Protein AF-A0A1E7FHK6-F1 (afdb_monomer_lite)

Secondary structure (DSSP, 8-state):
------TT-------TT-----TTSEEEE-----S-GGG--HHHHS-SSSEEEETTHHHHHHHHHHHHHHH----S--TT--------SPPPHHHHHHHHHHT-SSGGGSPPHHHHHHHHHHHHHHH-TT-TT-------GGG--TTS-TTGGGTS--

Organism: NCBI:txid635003

Foldseek 3Di:
DDPPDPPLDDDDDDCVPPDDADPVQKDKDALDDDDDPLLAACQQVPPDRIGMDGPLSVLLSVLSVVCCLQVVDPPDPPPPDPPRNPCVDHDDVVNVVLSVQSNDNDSVSHDDPVRVLVVVLVVVCVVPVPDPSRDDPPPPPVPPCPPDDPVVVVVPPD

pLDDT: mean 72.43, std 18.93, range [34.12, 96.38]

Structure (mmCIF, N/CA/C/O backbone):
data_AF-A0A1E7FHK6-F1
#
_entry.id   AF-A0A1E7FHK6-F1
#
loop_
_atom_site.group_PDB
_atom_site.id
_atom_site.type_symbol
_atom_site.label_atom_id
_atom_site.label_alt_id
_atom_site.label_comp_id
_atom_site.label_asym_id
_atom_site.label_entity_id
_atom_site.label_seq_id
_atom_site.pdbx_PDB_ins_code
_atom_site.Cartn_x
_atom_site.Cartn_y
_atom_site.Cartn_z
_atom_site.occupancy
_atom_site.B_iso_or_equiv
_atom_site.auth_seq_id
_atom_site.auth_comp_id
_atom_site.auth_asym_id
_atom_site.auth_atom_id
_atom_site.pdbx_PDB_model_num
ATOM 1 N N . MET A 1 1 ? -32.548 -20.114 -5.615 1.00 34.12 1 MET A N 1
ATOM 2 C CA . MET A 1 1 ? -31.334 -20.075 -4.776 1.00 34.12 1 MET A CA 1
ATOM 3 C C . MET A 1 1 ? -30.584 -18.818 -5.157 1.00 34.12 1 MET A C 1
ATOM 5 O O . MET A 1 1 ? -30.176 -18.709 -6.303 1.00 34.12 1 MET A O 1
ATOM 9 N N . VAL A 1 2 ? -30.514 -17.840 -4.258 1.00 35.22 2 VAL A N 1
ATOM 10 C CA . VAL A 1 2 ? -29.697 -16.638 -4.455 1.00 35.22 2 VAL A CA 1
ATOM 11 C C . VAL A 1 2 ? -28.327 -16.985 -3.885 1.00 35.22 2 VAL A C 1
ATOM 13 O O . VAL A 1 2 ? -28.240 -17.323 -2.707 1.00 35.22 2 VAL A O 1
ATOM 16 N N . TYR A 1 3 ? -27.288 -17.001 -4.719 1.00 41.19 3 TYR A N 1
ATOM 17 C CA . TYR A 1 3 ? -25.915 -17.095 -4.229 1.00 41.19 3 TYR A CA 1
ATOM 18 C C . TYR A 1 3 ? -25.636 -15.806 -3.455 1.00 41.19 3 TYR A C 1
ATOM 20 O O . TYR A 1 3 ? -25.463 -14.750 -4.055 1.00 41.19 3 TYR A O 1
ATOM 28 N N . GLY A 1 4 ? -25.680 -15.875 -2.125 1.00 39.94 4 GLY A N 1
ATOM 29 C CA . GLY A 1 4 ? -25.190 -14.795 -1.281 1.00 39.94 4 GLY A CA 1
ATOM 30 C C . GLY A 1 4 ? -23.685 -14.708 -1.480 1.00 39.94 4 GLY A C 1
ATOM 31 O O . GLY A 1 4 ? -22.961 -15.613 -1.068 1.00 39.94 4 GLY A O 1
ATOM 32 N N . VAL A 1 5 ? -23.224 -13.672 -2.175 1.00 48.06 5 VAL A N 1
ATOM 33 C CA . VAL A 1 5 ? -21.805 -13.330 -2.202 1.00 48.06 5 VAL A CA 1
ATOM 34 C C . VAL A 1 5 ? -21.459 -12.872 -0.791 1.00 48.06 5 VAL A C 1
ATOM 36 O O . VAL A 1 5 ? -22.072 -11.948 -0.262 1.00 48.06 5 VAL A O 1
ATOM 39 N N . ASP A 1 6 ? -20.534 -13.576 -0.151 1.00 49.16 6 ASP A N 1
ATOM 40 C CA . ASP A 1 6 ? -20.008 -13.176 1.144 1.00 49.16 6 ASP A CA 1
ATOM 41 C C . ASP A 1 6 ? -19.072 -11.977 0.942 1.00 49.16 6 ASP A C 1
ATOM 43 O O . ASP A 1 6 ? -17.918 -12.128 0.540 1.00 49.16 6 ASP A O 1
ATOM 47 N N . TYR A 1 7 ? -19.599 -10.776 1.181 1.00 53.88 7 TYR A N 1
ATOM 48 C CA . TYR A 1 7 ? -18.852 -9.519 1.102 1.00 53.88 7 TYR A CA 1
ATOM 49 C C . TYR A 1 7 ? -17.908 -9.303 2.298 1.00 53.88 7 TYR A C 1
ATOM 51 O O . TYR A 1 7 ? -17.246 -8.271 2.367 1.00 53.88 7 TYR A O 1
ATOM 59 N N . SER A 1 8 ? -17.805 -10.252 3.239 1.00 61.25 8 SER A N 1
ATOM 60 C CA . SER A 1 8 ? -16.918 -10.117 4.404 1.00 61.25 8 SER A CA 1
ATOM 61 C C . SER A 1 8 ? -15.430 -10.271 4.074 1.00 61.25 8 SER A C 1
ATOM 63 O O . SER A 1 8 ? -14.583 -9.968 4.913 1.00 61.25 8 SER A O 1
ATOM 65 N N . THR A 1 9 ? -15.090 -10.748 2.870 1.00 69.31 9 THR A N 1
ATOM 66 C CA . THR A 1 9 ? -13.707 -11.048 2.478 1.00 69.31 9 THR A CA 1
ATOM 67 C C . THR A 1 9 ? -13.309 -10.313 1.201 1.00 69.31 9 THR A C 1
ATOM 69 O O . THR A 1 9 ? -13.792 -10.623 0.112 1.00 69.31 9 THR A O 1
ATOM 72 N N . ILE A 1 10 ? -12.348 -9.395 1.321 1.00 76.25 10 ILE A N 1
ATOM 73 C CA . ILE A 1 10 ? -11.730 -8.706 0.182 1.00 76.25 10 ILE A CA 1
ATOM 74 C C . ILE A 1 10 ? -10.654 -9.612 -0.432 1.00 76.25 10 ILE A C 1
ATOM 76 O O . ILE A 1 10 ? -9.830 -10.186 0.280 1.00 76.25 10 ILE A O 1
ATOM 80 N N . LYS A 1 11 ? -10.653 -9.739 -1.764 1.00 81.69 11 LYS A N 1
ATOM 81 C CA . LYS A 1 11 ? -9.655 -10.506 -2.526 1.00 81.69 11 LYS A CA 1
ATOM 82 C C . LYS A 1 11 ? -8.997 -9.614 -3.573 1.00 81.69 11 LYS A C 1
ATOM 84 O O . LYS A 1 11 ? -9.694 -8.903 -4.289 1.00 81.69 11 LYS A O 1
ATOM 89 N N . ILE A 1 12 ? -7.674 -9.701 -3.684 1.00 83.94 12 ILE A N 1
ATOM 90 C CA . ILE A 1 12 ? -6.908 -9.057 -4.758 1.00 83.94 12 ILE A CA 1
ATOM 91 C C . ILE A 1 12 ? -6.979 -9.958 -5.995 1.00 83.94 12 ILE A C 1
ATOM 93 O O . ILE A 1 12 ? -6.768 -11.170 -5.896 1.00 83.94 12 ILE A O 1
ATOM 97 N N . ILE A 1 13 ? -7.309 -9.371 -7.141 1.00 86.62 13 ILE A N 1
ATOM 98 C CA . ILE A 1 13 ? -7.457 -10.050 -8.432 1.00 86.62 13 ILE A CA 1
ATOM 99 C C . ILE A 1 13 ? -6.690 -9.285 -9.516 1.00 86.62 13 ILE A C 1
ATOM 101 O O . ILE A 1 13 ? -6.150 -8.221 -9.243 1.00 86.62 13 ILE A O 1
ATOM 105 N N . ASP A 1 14 ? -6.684 -9.831 -10.734 1.00 83.50 14 ASP A N 1
ATOM 106 C CA . ASP A 1 14 ? -6.088 -9.224 -11.931 1.00 83.50 14 ASP A CA 1
ATOM 107 C C . ASP A 1 14 ? -4.584 -8.911 -11.811 1.00 83.50 14 ASP A C 1
ATOM 109 O O . ASP A 1 14 ? -4.137 -7.776 -11.686 1.00 83.50 14 ASP A O 1
ATOM 113 N N . PHE A 1 15 ? -3.778 -9.972 -11.875 1.00 86.19 15 PHE A N 1
ATOM 114 C CA . PHE A 1 15 ? -2.316 -9.896 -11.823 1.00 86.19 15 PHE A CA 1
ATOM 115 C C . PHE A 1 15 ? -1.682 -9.697 -13.216 1.00 86.19 15 PHE A C 1
ATOM 117 O O . PHE A 1 15 ? -0.502 -10.005 -13.398 1.00 86.19 15 PHE A O 1
ATOM 124 N N . GLY A 1 16 ? -2.445 -9.227 -14.215 1.00 84.88 16 GLY A N 1
ATOM 125 C CA . GLY A 1 16 ? -1.964 -9.043 -15.593 1.00 84.88 16 GLY A CA 1
ATOM 126 C C . GLY A 1 16 ? -0.772 -8.086 -15.698 1.00 84.88 16 GLY A C 1
ATOM 127 O O . GLY A 1 16 ? 0.113 -8.278 -16.533 1.00 84.88 16 GLY A O 1
ATOM 128 N N . GLU A 1 17 ? -0.694 -7.121 -14.777 1.00 82.88 17 GLU A N 1
ATOM 129 C CA . GLU A 1 17 ? 0.390 -6.137 -14.712 1.00 82.88 17 GLU A CA 1
ATOM 130 C C . GLU A 1 17 ? 1.476 -6.437 -13.677 1.00 82.88 17 GLU A C 1
ATOM 132 O O . GLU A 1 17 ? 2.425 -5.668 -13.510 1.00 82.88 17 GLU A O 1
ATOM 137 N N . CYS A 1 18 ? 1.418 -7.594 -13.022 1.00 86.06 18 CYS A N 1
ATOM 138 C CA . CYS A 1 18 ? 2.449 -7.963 -12.067 1.00 86.06 18 CYS A CA 1
ATOM 139 C C . CYS A 1 18 ? 3.790 -8.213 -12.758 1.00 86.06 18 CYS A C 1
ATOM 141 O O . CYS A 1 18 ? 3.873 -8.765 -13.860 1.00 86.06 18 CYS A O 1
ATOM 143 N N . ARG A 1 19 ? 4.871 -7.823 -12.079 1.00 86.38 19 ARG A N 1
ATOM 144 C CA . ARG A 1 19 ? 6.246 -8.069 -12.517 1.00 86.38 19 ARG A CA 1
ATOM 145 C C . ARG A 1 19 ? 7.019 -8.780 -11.420 1.00 86.38 19 ARG A C 1
ATOM 147 O O . ARG A 1 19 ? 6.854 -8.499 -10.235 1.00 86.38 19 ARG A O 1
ATOM 154 N N . ARG A 1 20 ? 7.906 -9.688 -11.825 1.00 87.06 20 ARG A N 1
ATOM 155 C CA . ARG A 1 20 ? 8.874 -10.291 -10.910 1.00 87.06 20 ARG A CA 1
ATOM 156 C C . ARG A 1 20 ? 9.984 -9.281 -10.638 1.00 87.06 20 ARG A C 1
ATOM 158 O O . ARG A 1 20 ? 10.675 -8.874 -11.570 1.00 87.06 20 ARG A O 1
ATOM 165 N N . LEU A 1 21 ? 10.151 -8.914 -9.372 1.00 87.94 21 LEU A N 1
ATOM 166 C CA . LEU A 1 21 ? 11.233 -8.039 -8.935 1.00 87.94 21 LEU A CA 1
ATOM 167 C C . LEU A 1 21 ? 12.570 -8.793 -8.897 1.00 87.94 21 LEU A C 1
ATOM 169 O O . LEU A 1 21 ? 12.619 -10.013 -8.709 1.00 87.94 21 LEU A O 1
ATOM 173 N N . ASP A 1 22 ? 13.653 -8.050 -9.078 1.00 88.12 22 ASP A N 1
ATOM 174 C CA . ASP A 1 22 ? 15.025 -8.509 -8.901 1.00 88.12 22 ASP A CA 1
ATOM 175 C C . ASP A 1 22 ? 15.407 -8.590 -7.398 1.00 88.12 22 ASP A C 1
ATOM 177 O O . ASP A 1 22 ? 14.619 -8.215 -6.519 1.00 88.12 22 ASP A O 1
ATOM 181 N N . PRO A 1 23 ? 16.617 -9.073 -7.047 1.00 89.94 23 PRO A N 1
ATOM 182 C CA . PRO A 1 23 ? 17.075 -9.115 -5.655 1.00 89.94 23 PRO A CA 1
ATOM 183 C C . PRO A 1 23 ? 17.142 -7.751 -4.949 1.00 89.94 23 PRO A C 1
ATOM 185 O O . PRO A 1 23 ? 17.145 -7.705 -3.720 1.00 89.94 23 PRO A O 1
ATOM 188 N N . HIS A 1 24 ? 17.176 -6.649 -5.699 1.00 87.50 24 HIS A N 1
ATOM 189 C CA . HIS A 1 24 ? 17.131 -5.278 -5.188 1.00 87.50 24 HIS A CA 1
ATOM 190 C C . HIS A 1 24 ? 15.698 -4.756 -5.014 1.00 87.50 24 HIS A C 1
ATOM 192 O O . HIS A 1 24 ? 15.515 -3.588 -4.676 1.00 87.50 24 HIS A O 1
ATOM 198 N N . GLN A 1 25 ? 14.691 -5.623 -5.172 1.00 87.62 25 GLN A N 1
ATOM 199 C CA . GLN A 1 25 ? 13.271 -5.290 -5.052 1.00 87.62 25 GLN A CA 1
ATOM 200 C C . GLN A 1 25 ? 12.818 -4.254 -6.090 1.00 87.62 25 GLN A C 1
ATOM 202 O O . GLN A 1 25 ? 11.905 -3.457 -5.843 1.00 87.62 25 GLN A O 1
ATOM 207 N N . THR A 1 26 ? 13.454 -4.286 -7.262 1.00 88.19 26 THR A N 1
ATOM 208 C CA . THR A 1 26 ? 13.142 -3.420 -8.396 1.00 88.19 26 THR A CA 1
ATOM 209 C C . THR A 1 26 ? 12.843 -4.217 -9.657 1.00 88.19 26 THR A C 1
ATOM 211 O O . THR A 1 26 ? 13.221 -5.374 -9.803 1.00 88.19 26 THR A O 1
ATOM 214 N N . PHE A 1 27 ? 12.137 -3.597 -10.591 1.00 87.50 27 PHE A N 1
ATOM 215 C CA . PHE A 1 27 ? 12.044 -4.045 -11.973 1.00 87.50 27 PHE A CA 1
ATOM 216 C C . PHE A 1 27 ? 12.273 -2.837 -12.875 1.00 87.50 27 PHE A C 1
ATOM 218 O O . PHE A 1 27 ? 11.719 -1.765 -12.631 1.00 87.50 27 PHE A O 1
ATOM 225 N N . VAL A 1 28 ? 13.082 -3.015 -13.916 1.00 85.50 28 VAL A N 1
ATOM 226 C CA . VAL A 1 28 ? 13.363 -1.983 -14.915 1.00 85.50 28 VAL A CA 1
ATOM 227 C C . VAL A 1 28 ? 13.009 -2.541 -16.285 1.00 85.50 28 VAL A C 1
ATOM 229 O O . VAL A 1 28 ? 13.544 -3.570 -16.693 1.00 85.50 28 VAL A O 1
ATOM 232 N N . GLY A 1 29 ? 12.105 -1.866 -16.990 1.00 79.06 29 GLY A N 1
ATOM 233 C CA . GLY A 1 29 ? 11.623 -2.283 -18.303 1.00 79.06 29 GLY A CA 1
ATOM 234 C C . GLY A 1 29 ? 11.542 -1.133 -19.299 1.00 79.06 29 GLY A C 1
ATOM 235 O O . GLY A 1 29 ? 11.777 0.031 -18.968 1.00 79.06 29 GLY A O 1
ATOM 236 N N . SER A 1 30 ? 11.201 -1.469 -20.541 1.00 70.50 30 SER A N 1
ATOM 237 C CA . SER A 1 30 ? 10.855 -0.473 -21.554 1.00 70.50 30 SER A CA 1
ATOM 238 C C . SER A 1 30 ? 9.512 0.191 -21.218 1.00 70.50 30 SER A C 1
ATOM 240 O O . SER A 1 30 ? 8.646 -0.473 -20.645 1.00 70.50 30 SER A O 1
ATOM 242 N N . PRO A 1 31 ? 9.319 1.472 -21.576 1.00 64.31 31 PRO A N 1
ATOM 243 C CA . PRO A 1 31 ? 8.088 2.208 -21.312 1.00 64.31 31 PRO A CA 1
ATOM 244 C C . PRO A 1 31 ? 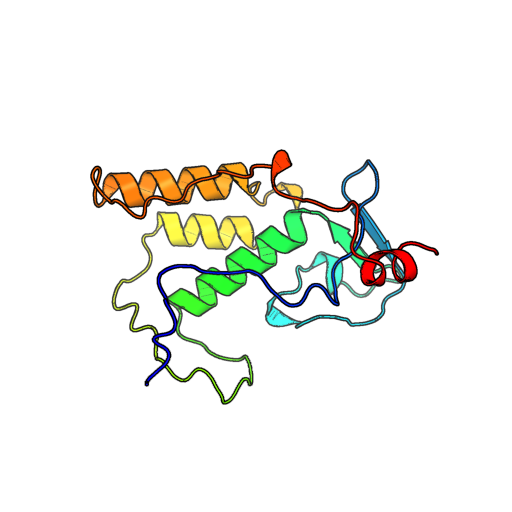6.964 1.680 -22.207 1.00 64.31 31 PRO A C 1
ATOM 246 O O . PRO A 1 31 ? 6.734 2.171 -23.309 1.00 64.31 31 PRO A O 1
ATOM 249 N N . ILE A 1 32 ? 6.286 0.635 -21.746 1.00 62.66 32 ILE A N 1
ATOM 250 C CA . ILE A 1 32 ? 4.970 0.258 -22.249 1.00 62.66 32 ILE A CA 1
ATOM 251 C C . ILE A 1 32 ? 3.987 0.783 -21.201 1.00 62.66 32 ILE A C 1
ATOM 253 O O . ILE A 1 32 ? 3.982 0.249 -20.087 1.00 62.66 32 ILE A O 1
ATOM 257 N N . PRO A 1 33 ? 3.205 1.837 -21.505 1.00 58.28 33 PRO A N 1
ATOM 258 C CA . PRO A 1 33 ? 2.173 2.322 -20.601 1.00 58.28 33 PRO A CA 1
ATOM 259 C C . PRO A 1 33 ? 1.219 1.166 -20.314 1.00 58.28 33 PRO A C 1
ATOM 261 O O . PRO A 1 33 ? 0.580 0.635 -21.221 1.00 58.28 33 PRO A O 1
ATOM 264 N N . THR A 1 34 ? 1.214 0.716 -19.069 1.00 63.56 34 THR A N 1
ATOM 265 C CA . THR A 1 34 ? 0.414 -0.408 -18.593 1.00 63.56 34 THR A CA 1
ATOM 266 C C . THR A 1 34 ? -0.080 -0.071 -17.193 1.00 63.56 34 THR A C 1
ATOM 268 O O . THR A 1 34 ? 0.640 0.564 -16.421 1.00 63.56 34 THR A O 1
ATOM 271 N N . GLY A 1 35 ? -1.318 -0.454 -16.880 1.00 73.81 35 GLY A N 1
ATOM 272 C CA . GLY A 1 35 ? -2.002 -0.068 -15.645 1.00 73.81 35 GLY A CA 1
ATOM 273 C C . GLY A 1 35 ? -2.931 1.140 -15.802 1.00 73.81 35 GLY A C 1
ATOM 274 O O . GLY A 1 35 ? -3.393 1.458 -16.896 1.00 73.81 35 GLY A O 1
ATOM 275 N N . THR A 1 36 ? -3.253 1.772 -14.676 1.00 81.50 36 THR A N 1
ATOM 276 C CA . THR A 1 36 ? -4.204 2.885 -14.571 1.00 81.50 36 THR A CA 1
ATOM 277 C C . THR A 1 36 ? -3.476 4.083 -13.971 1.00 81.50 36 THR A C 1
ATOM 279 O O . THR A 1 36 ? -2.931 3.977 -12.869 1.00 81.50 36 THR A O 1
ATOM 282 N N . ASP A 1 37 ? -3.426 5.187 -14.716 1.00 82.94 37 ASP A N 1
ATOM 283 C CA . ASP A 1 37 ? -2.533 6.327 -14.463 1.00 82.94 37 ASP A CA 1
ATOM 284 C C . ASP A 1 37 ? -2.719 6.936 -13.065 1.00 82.94 37 ASP A C 1
ATOM 286 O O . ASP A 1 37 ? -1.750 7.345 -12.428 1.00 82.94 37 ASP A O 1
ATOM 290 N N . GLU A 1 38 ? -3.944 6.938 -12.543 1.00 85.62 38 GLU A N 1
ATOM 291 C CA . GLU A 1 38 ? -4.290 7.490 -11.231 1.00 85.62 38 GLU A CA 1
ATOM 292 C C . GLU A 1 38 ? -3.671 6.704 -10.064 1.00 85.62 38 GLU A C 1
ATOM 294 O O . GLU A 1 38 ? -3.442 7.262 -8.989 1.00 85.62 38 GLU A O 1
ATOM 299 N N . TYR A 1 39 ? -3.369 5.419 -10.273 1.00 90.31 39 TYR A N 1
ATOM 300 C CA . TYR A 1 39 ? -2.743 4.546 -9.276 1.00 90.31 39 TYR A CA 1
ATOM 301 C C . TYR A 1 39 ? -1.236 4.376 -9.505 1.00 90.31 39 TYR A C 1
ATOM 303 O O . TYR A 1 39 ? -0.554 3.758 -8.681 1.00 90.31 39 TYR A O 1
ATOM 311 N N . ALA A 1 40 ? -0.700 4.926 -10.599 1.00 88.88 40 ALA A N 1
ATOM 312 C CA . ALA A 1 40 ? 0.707 4.813 -10.935 1.00 88.88 40 ALA A CA 1
ATOM 313 C C . ALA A 1 40 ? 1.551 5.816 -10.117 1.00 88.88 40 ALA A C 1
ATOM 315 O O . ALA A 1 40 ? 1.307 7.024 -10.141 1.00 88.88 40 ALA A O 1
ATOM 316 N N . PRO A 1 41 ? 2.577 5.365 -9.375 1.00 90.81 41 PRO A N 1
ATOM 317 C CA . PRO A 1 41 ? 3.490 6.266 -8.692 1.00 90.81 41 PRO A CA 1
ATOM 318 C C . PRO A 1 41 ? 4.348 7.091 -9.667 1.00 90.81 41 PRO A C 1
ATOM 320 O O . PRO A 1 41 ? 4.608 6.683 -10.801 1.00 90.81 41 PRO A O 1
ATOM 323 N N . PRO A 1 42 ? 4.898 8.231 -9.220 1.00 89.25 42 PRO A N 1
ATOM 324 C CA . PRO A 1 42 ? 5.618 9.149 -10.099 1.00 89.25 42 PRO A CA 1
ATOM 325 C C . PRO A 1 42 ? 6.869 8.548 -10.749 1.00 89.25 42 PRO A C 1
ATOM 327 O O . PRO A 1 42 ? 7.234 8.971 -11.840 1.00 89.25 42 PRO A O 1
ATOM 330 N N . GLU A 1 43 ? 7.531 7.560 -10.138 1.00 86.44 43 GLU A N 1
ATOM 331 C CA . GLU A 1 43 ? 8.655 6.856 -10.775 1.00 86.44 43 GLU A CA 1
ATOM 332 C C . GLU A 1 43 ? 8.262 6.022 -12.005 1.00 86.44 43 GLU A C 1
ATOM 334 O O . GLU A 1 43 ? 9.133 5.725 -12.821 1.00 86.44 43 GLU A O 1
ATOM 339 N N . GLN A 1 44 ? 6.979 5.678 -12.148 1.00 83.12 44 GLN A N 1
ATOM 340 C CA . GLN A 1 44 ? 6.432 4.947 -13.293 1.00 83.12 44 GLN A CA 1
ATOM 341 C C . GLN A 1 44 ? 5.955 5.879 -14.414 1.00 83.12 44 GLN A C 1
ATOM 343 O O . GLN A 1 44 ? 6.013 5.499 -15.579 1.00 83.12 44 GLN A O 1
ATOM 348 N N . ILE A 1 45 ? 5.517 7.095 -14.069 1.00 77.25 45 ILE A N 1
ATOM 349 C CA . ILE A 1 45 ? 4.987 8.091 -15.020 1.00 77.25 45 ILE A CA 1
ATOM 350 C C . ILE A 1 45 ? 6.096 9.016 -15.550 1.00 77.25 45 ILE A C 1
ATOM 352 O O . ILE A 1 45 ? 5.931 9.683 -16.567 1.00 77.25 45 ILE A O 1
ATOM 356 N N . ARG A 1 46 ? 7.245 9.098 -14.866 1.00 66.38 46 ARG A N 1
ATOM 357 C CA . ARG A 1 46 ? 8.306 10.045 -15.227 1.00 66.38 46 ARG A CA 1
ATOM 358 C C . ARG A 1 46 ? 8.815 9.787 -16.648 1.00 66.38 46 ARG A C 1
ATOM 360 O O . ARG A 1 46 ? 9.402 8.738 -16.896 1.00 66.38 46 ARG A O 1
ATOM 367 N N . ASP A 1 47 ? 8.671 10.791 -17.517 1.00 58.59 47 ASP A N 1
ATOM 368 C CA . ASP A 1 47 ? 9.205 10.809 -18.883 1.00 58.59 47 ASP A CA 1
ATOM 369 C C . ASP A 1 47 ? 10.693 10.443 -18.884 1.00 58.59 47 ASP A C 1
ATOM 371 O O . ASP A 1 47 ? 11.577 11.234 -18.542 1.00 58.59 47 ASP A O 1
ATOM 375 N N . GLY A 1 48 ? 10.970 9.194 -19.226 1.00 63.94 48 GLY A N 1
ATOM 376 C CA . GLY A 1 48 ? 12.298 8.621 -19.194 1.00 63.94 48 GLY A CA 1
ATOM 377 C C . GLY A 1 48 ? 12.372 7.401 -20.103 1.00 63.94 48 GLY A C 1
ATOM 378 O O . GLY A 1 48 ? 11.358 6.774 -20.399 1.00 63.94 48 GLY A O 1
ATOM 379 N N . PRO A 1 49 ? 13.579 7.028 -20.555 1.00 65.62 49 PRO A N 1
ATOM 380 C CA . PRO A 1 49 ? 13.761 5.879 -21.440 1.00 65.62 49 PRO A CA 1
ATOM 381 C C . PRO A 1 49 ? 13.475 4.535 -20.750 1.00 65.62 49 PRO A C 1
ATOM 383 O O . PRO A 1 49 ? 13.460 3.502 -21.416 1.00 65.62 49 PRO A O 1
ATOM 386 N N . LEU A 1 50 ? 13.303 4.541 -19.425 1.00 71.56 50 LEU A N 1
ATOM 387 C CA . LEU A 1 50 ? 13.149 3.365 -18.583 1.00 71.56 50 LEU A CA 1
ATOM 388 C C . LEU A 1 50 ? 11.968 3.551 -17.637 1.00 71.56 50 LEU A C 1
ATOM 390 O O . LEU A 1 50 ? 11.835 4.592 -16.996 1.00 71.56 50 LEU A O 1
ATOM 394 N N . TYR A 1 51 ? 11.178 2.495 -17.520 1.00 78.00 51 TYR A N 1
ATOM 395 C CA . TYR A 1 51 ? 10.076 2.359 -16.582 1.00 78.00 51 TYR A CA 1
ATOM 396 C C . TYR A 1 51 ? 10.557 1.579 -15.351 1.00 78.00 51 TYR A C 1
ATOM 398 O O . TYR A 1 51 ? 11.131 0.496 -15.506 1.00 78.00 51 TYR A O 1
ATOM 406 N N . ILE A 1 52 ? 10.365 2.128 -14.144 1.00 85.00 52 ILE A N 1
ATOM 407 C CA . ILE A 1 52 ? 10.872 1.557 -12.884 1.00 85.00 52 ILE A CA 1
ATOM 408 C C . ILE A 1 52 ? 9.700 1.169 -11.980 1.00 85.00 52 ILE A C 1
ATOM 410 O O . ILE A 1 52 ? 8.899 2.018 -11.597 1.00 85.00 52 ILE A O 1
ATOM 414 N N . ILE A 1 53 ? 9.646 -0.101 -11.580 1.00 87.75 53 ILE A N 1
ATOM 415 C CA . ILE A 1 53 ? 8.754 -0.590 -10.522 1.00 87.75 53 ILE A CA 1
ATOM 416 C C . ILE A 1 53 ? 9.583 -0.904 -9.285 1.00 87.75 53 ILE A C 1
ATOM 418 O O . ILE A 1 53 ? 10.657 -1.500 -9.374 1.00 87.75 53 ILE A O 1
ATOM 422 N N . HIS A 1 54 ? 9.053 -0.549 -8.124 1.00 90.25 54 HIS A N 1
ATOM 423 C CA . HIS A 1 54 ? 9.573 -0.940 -6.822 1.00 90.25 54 HIS A CA 1
ATOM 424 C C . HIS A 1 54 ? 8.451 -1.633 -6.039 1.00 90.25 54 HIS A C 1
ATOM 426 O O . HIS A 1 54 ? 7.281 -1.348 -6.269 1.00 90.25 54 HIS A O 1
ATOM 432 N N . PHE A 1 55 ? 8.751 -2.484 -5.055 1.00 89.88 55 PHE A N 1
ATOM 433 C CA . PHE A 1 55 ? 7.685 -3.099 -4.233 1.00 89.88 55 PHE A CA 1
ATOM 434 C C . PHE A 1 55 ? 6.793 -2.060 -3.514 1.00 89.88 55 PHE A C 1
ATOM 436 O O . PHE A 1 55 ? 5.637 -2.308 -3.195 1.00 89.88 55 PHE A O 1
ATOM 443 N N . LYS A 1 56 ? 7.325 -0.850 -3.284 1.00 94.00 56 LYS A N 1
ATOM 444 C CA . LYS A 1 56 ? 6.575 0.300 -2.737 1.00 94.00 56 LYS A CA 1
ATOM 445 C C . LYS A 1 56 ? 5.750 1.067 -3.783 1.00 94.00 56 LYS A C 1
ATOM 447 O O . LYS A 1 56 ? 5.164 2.096 -3.447 1.00 94.00 56 LYS A O 1
ATOM 452 N N . SER A 1 57 ? 5.707 0.615 -5.032 1.00 92.25 57 SER A N 1
ATOM 453 C CA . SER A 1 57 ? 4.746 1.099 -6.026 1.00 92.25 57 SER A CA 1
ATOM 454 C C . SER A 1 57 ? 3.327 0.660 -5.640 1.00 92.25 57 SER A C 1
ATOM 456 O O . SER A 1 57 ? 2.430 1.496 -5.628 1.00 92.25 57 SER A O 1
ATOM 458 N N . ASP A 1 58 ? 3.154 -0.570 -5.140 1.00 93.06 58 ASP A N 1
ATOM 459 C CA . ASP A 1 58 ? 1.862 -1.059 -4.624 1.00 93.06 58 ASP A CA 1
ATOM 460 C C . ASP A 1 58 ? 1.382 -0.267 -3.395 1.00 93.06 58 ASP A C 1
ATOM 462 O O . ASP A 1 58 ? 0.188 -0.051 -3.205 1.00 93.06 58 ASP A O 1
ATOM 466 N N . ILE A 1 59 ? 2.313 0.240 -2.579 1.00 95.62 59 ILE A N 1
ATOM 467 C CA . ILE A 1 59 ? 2.004 1.113 -1.434 1.00 95.62 59 ILE A CA 1
ATOM 468 C C . ILE A 1 59 ? 1.423 2.456 -1.893 1.00 95.62 59 ILE A C 1
ATOM 470 O O . ILE A 1 59 ? 0.516 2.991 -1.256 1.00 95.62 59 ILE A O 1
ATOM 474 N N . PHE A 1 60 ? 1.920 3.001 -3.006 1.00 95.00 60 PHE A N 1
ATOM 475 C CA . PHE A 1 60 ? 1.369 4.224 -3.585 1.00 95.00 60 PHE A CA 1
ATOM 476 C C . PHE A 1 60 ? -0.049 3.991 -4.117 1.00 95.00 60 PHE A C 1
ATOM 478 O O . PHE A 1 60 ? -0.955 4.771 -3.809 1.00 95.00 60 PHE A O 1
ATOM 485 N N . ALA A 1 61 ? -0.251 2.897 -4.858 1.00 93.56 61 ALA A N 1
ATOM 486 C CA . ALA A 1 61 ? -1.563 2.507 -5.364 1.00 93.56 61 ALA A CA 1
ATOM 487 C C . ALA A 1 61 ? -2.559 2.295 -4.213 1.00 93.56 61 ALA A C 1
ATOM 489 O O . ALA A 1 61 ? -3.660 2.835 -4.248 1.00 93.56 61 ALA A O 1
ATOM 490 N N . LEU A 1 62 ? -2.148 1.613 -3.137 1.00 93.06 62 LEU A N 1
ATOM 491 C CA . LEU A 1 62 ? -2.965 1.440 -1.934 1.00 93.06 62 LEU A CA 1
ATOM 492 C C . LEU A 1 62 ? -3.326 2.779 -1.277 1.00 93.06 62 LEU A C 1
ATOM 494 O O . LEU A 1 62 ? -4.475 2.978 -0.896 1.00 93.06 62 LEU A O 1
ATOM 498 N N . GLY A 1 63 ? -2.375 3.712 -1.165 1.00 92.94 63 GLY A N 1
ATOM 499 C CA . GLY A 1 63 ? -2.646 5.064 -0.664 1.00 92.94 63 GLY A CA 1
ATOM 500 C C . GLY A 1 63 ? -3.700 5.800 -1.497 1.00 92.94 63 GLY A C 1
ATOM 501 O O . GLY A 1 63 ? -4.595 6.425 -0.936 1.00 92.94 63 GLY A O 1
ATOM 502 N N . SER A 1 64 ? -3.631 5.658 -2.819 1.00 91.94 64 SER A N 1
ATOM 503 C CA . SER A 1 64 ? -4.587 6.251 -3.762 1.00 91.94 64 SER A CA 1
ATOM 504 C C . SER A 1 64 ? -5.973 5.596 -3.654 1.00 91.94 64 SER A C 1
ATOM 506 O O . SER A 1 64 ? -6.974 6.296 -3.562 1.00 91.94 64 SER A O 1
ATOM 508 N N . ILE A 1 65 ? -6.039 4.265 -3.527 1.00 90.50 65 ILE A N 1
ATOM 509 C CA . ILE A 1 65 ? -7.289 3.529 -3.269 1.00 90.50 65 ILE A CA 1
ATOM 510 C C . ILE A 1 65 ? -7.931 3.975 -1.949 1.00 90.50 65 ILE A C 1
ATOM 512 O O . ILE A 1 65 ? -9.145 4.142 -1.881 1.00 90.50 65 ILE A O 1
ATOM 516 N N . LEU A 1 66 ? -7.143 4.195 -0.891 1.00 87.75 66 LEU A N 1
ATOM 517 C CA . LEU A 1 66 ? -7.668 4.718 0.375 1.00 87.75 66 LEU A CA 1
ATOM 518 C C . LEU A 1 66 ? -8.264 6.120 0.195 1.00 87.75 66 LEU A C 1
ATOM 520 O O . LEU A 1 66 ? -9.339 6.394 0.727 1.00 87.75 66 LEU A O 1
ATOM 524 N N . VAL A 1 67 ? -7.610 6.988 -0.585 1.00 86.44 67 VAL A N 1
ATOM 525 C CA . VAL A 1 67 ? -8.165 8.303 -0.935 1.00 86.44 67 VAL A CA 1
ATOM 526 C C . VAL A 1 67 ? -9.482 8.159 -1.694 1.00 86.44 67 VAL A C 1
ATOM 528 O O . VAL A 1 67 ? -10.421 8.878 -1.369 1.00 86.44 67 VAL A O 1
ATOM 531 N N . ASP A 1 68 ? -9.599 7.219 -2.631 1.00 86.38 68 ASP A N 1
ATOM 532 C CA . ASP A 1 68 ? -10.849 6.976 -3.363 1.00 86.38 68 ASP A CA 1
ATOM 533 C C . ASP A 1 68 ? -11.968 6.472 -2.443 1.00 86.38 68 ASP A C 1
ATOM 535 O O . ASP A 1 68 ? -13.093 6.976 -2.499 1.00 86.38 68 ASP A O 1
ATOM 539 N N . ILE A 1 69 ? -11.651 5.524 -1.551 1.00 82.56 69 ILE A N 1
ATOM 540 C CA . ILE A 1 69 ? -12.588 4.961 -0.567 1.00 82.56 69 ILE A CA 1
ATOM 541 C C . ILE A 1 69 ? -13.176 6.062 0.325 1.00 82.56 69 ILE A C 1
ATOM 543 O O . ILE A 1 69 ? -14.383 6.078 0.564 1.00 82.56 69 ILE A O 1
ATOM 547 N N . TYR A 1 70 ? -12.342 6.987 0.808 1.00 77.38 70 TYR A N 1
ATOM 548 C CA . TYR A 1 70 ? -12.772 8.055 1.716 1.00 77.38 70 TYR A CA 1
ATOM 549 C C . TYR A 1 70 ? -13.285 9.314 1.008 1.00 77.38 70 TYR A C 1
ATOM 551 O O . TYR A 1 70 ? -14.125 10.032 1.547 1.00 77.38 70 TYR A O 1
ATOM 559 N N . GLY A 1 71 ? -12.755 9.622 -0.172 1.00 71.25 71 GLY A N 1
ATOM 560 C CA . GLY A 1 71 ? -13.095 10.809 -0.952 1.00 71.25 71 GLY A CA 1
ATOM 561 C C . GLY A 1 71 ? -14.341 10.632 -1.816 1.00 71.25 71 GLY A C 1
ATOM 562 O O . GLY A 1 71 ? -14.894 11.623 -2.288 1.00 71.25 71 GLY A O 1
ATOM 563 N N . GLY A 1 72 ? -14.783 9.390 -2.041 1.00 60.66 72 GLY A N 1
ATOM 564 C CA . GLY A 1 72 ? -15.962 9.069 -2.849 1.00 60.66 72 GLY A CA 1
ATOM 565 C C . GLY A 1 72 ? -15.826 9.419 -4.336 1.00 60.66 72 GLY A C 1
ATOM 566 O O . GLY A 1 72 ? -16.820 9.394 -5.064 1.00 60.66 72 GLY A O 1
ATOM 567 N N . ASN A 1 73 ? -14.621 9.758 -4.805 1.00 55.22 73 ASN A N 1
ATOM 568 C CA . ASN A 1 73 ? -14.369 10.134 -6.191 1.00 55.22 73 ASN A CA 1
ATOM 569 C C . ASN A 1 73 ? -14.064 8.892 -7.030 1.00 55.22 73 ASN A C 1
ATOM 571 O O . ASN A 1 73 ? -12.931 8.458 -7.173 1.00 55.22 73 ASN A O 1
ATOM 575 N N . HIS A 1 74 ? -15.118 8.336 -7.617 1.00 50.09 74 HIS A N 1
ATOM 576 C CA . HIS A 1 74 ? -15.048 7.231 -8.564 1.00 50.09 74 HIS A CA 1
ATOM 577 C C . HIS A 1 74 ? -14.681 7.778 -9.958 1.00 50.09 74 HIS A C 1
ATOM 579 O O . HIS A 1 74 ? -15.568 8.068 -10.760 1.00 50.09 74 HIS A O 1
ATOM 585 N N . GLN A 1 75 ? -13.392 7.974 -10.260 1.00 47.56 75 GLN A N 1
ATOM 586 C CA . GLN A 1 75 ? -12.955 8.215 -11.651 1.00 47.56 75 GLN A CA 1
ATOM 587 C C . GLN A 1 75 ? -12.637 6.922 -12.421 1.00 47.56 75 GLN A C 1
ATOM 589 O O . GLN A 1 75 ? -12.341 6.974 -13.610 1.00 47.56 75 GLN A O 1
ATOM 594 N N . SER A 1 76 ? -12.794 5.741 -11.816 1.00 44.34 76 SER A N 1
ATOM 595 C CA . SER A 1 76 ? -12.707 4.470 -12.541 1.00 44.34 76 SER A CA 1
ATOM 596 C C . SER A 1 76 ? -14.046 4.137 -13.221 1.00 44.34 76 SER A C 1
ATOM 598 O O . SER A 1 76 ? -15.091 4.008 -12.583 1.00 44.34 76 SER A O 1
ATOM 600 N N . SER A 1 77 ? -14.027 4.022 -14.551 1.00 39.28 77 SER A N 1
ATOM 601 C CA . SER A 1 77 ? -15.192 3.840 -15.440 1.00 39.28 77 SER A CA 1
ATOM 602 C C . SER A 1 77 ? -15.820 2.431 -15.396 1.00 39.28 77 SER A C 1
ATOM 604 O O . SER A 1 77 ? -16.306 1.914 -16.400 1.00 39.28 77 SER A O 1
ATOM 606 N N . CYS A 1 78 ? -15.833 1.782 -14.235 1.00 40.03 78 CYS A N 1
ATOM 607 C CA . CYS A 1 78 ? -16.409 0.452 -14.064 1.00 40.03 78 CYS A CA 1
ATOM 608 C C . CYS A 1 78 ? -17.906 0.580 -13.733 1.00 40.03 78 CYS A C 1
ATOM 610 O O . CYS A 1 78 ? -18.291 0.643 -12.567 1.00 40.03 78 CYS A O 1
ATOM 612 N N . GLU A 1 79 ? -18.773 0.601 -14.751 1.00 37.16 79 GLU A N 1
ATOM 613 C CA . GLU A 1 79 ? -20.244 0.741 -14.650 1.00 37.16 79 GLU A CA 1
ATOM 614 C C . GLU A 1 79 ? -20.992 -0.380 -13.875 1.00 37.16 79 GLU A C 1
ATOM 616 O O . GLU A 1 79 ? -22.215 -0.481 -13.959 1.00 37.16 79 GLU A O 1
ATOM 621 N N . GLY A 1 80 ? -20.305 -1.206 -13.077 1.00 40.62 80 GLY A N 1
ATOM 622 C CA . GLY A 1 80 ? -20.878 -2.377 -12.398 1.00 40.62 80 GLY A CA 1
ATOM 623 C C . GLY A 1 80 ? -20.948 -2.340 -10.867 1.00 40.62 80 GLY A C 1
ATOM 624 O O . GLY A 1 80 ? -21.655 -3.165 -10.298 1.00 40.62 80 GLY A O 1
ATOM 625 N N . ALA A 1 81 ? -20.268 -1.415 -10.181 1.00 45.03 81 ALA A N 1
ATOM 626 C CA . ALA A 1 81 ? -20.191 -1.398 -8.712 1.00 45.03 81 ALA A CA 1
ATOM 627 C C . ALA A 1 81 ? -20.680 -0.060 -8.133 1.00 45.03 81 ALA A C 1
ATOM 629 O O . ALA A 1 81 ? -19.945 0.670 -7.482 1.00 45.03 81 ALA A O 1
ATOM 630 N N . LYS A 1 82 ? -21.946 0.293 -8.387 1.00 40.81 82 LYS A N 1
ATOM 631 C CA . LYS A 1 82 ? -22.588 1.489 -7.805 1.00 40.81 82 LYS A CA 1
ATOM 632 C C . LYS A 1 82 ? -23.166 1.231 -6.409 1.00 40.81 82 LYS A C 1
ATOM 634 O O . LYS A 1 82 ? -24.264 1.696 -6.109 1.00 40.81 82 LYS A O 1
ATOM 639 N N . GLU A 1 83 ? -22.449 0.523 -5.543 1.00 46.53 83 GLU A N 1
ATOM 640 C CA . GLU A 1 83 ? -22.677 0.733 -4.115 1.00 46.53 83 GLU A CA 1
ATOM 641 C C . GLU A 1 83 ? -21.847 1.946 -3.716 1.00 46.53 83 GLU A C 1
ATOM 643 O O . GLU A 1 83 ? -20.620 1.912 -3.703 1.00 46.53 83 GLU A O 1
ATOM 648 N N . LYS A 1 84 ? -22.529 3.064 -3.444 1.00 42.25 84 LYS A N 1
ATOM 649 C CA . LYS A 1 84 ? -21.919 4.154 -2.689 1.00 42.25 84 LYS A CA 1
ATOM 650 C C . LYS A 1 84 ? -21.448 3.545 -1.374 1.00 42.25 84 LYS A C 1
ATOM 652 O O . LYS A 1 84 ? -22.279 3.237 -0.521 1.00 42.25 84 LYS A O 1
ATOM 657 N N . CYS A 1 85 ? -20.141 3.390 -1.207 1.00 45.47 85 CYS A N 1
ATOM 658 C CA . CYS A 1 85 ? -19.573 3.258 0.120 1.00 45.47 85 CYS A CA 1
ATOM 659 C C . CYS A 1 85 ? -19.869 4.579 0.831 1.00 45.47 85 CYS A C 1
ATOM 661 O O . CYS A 1 85 ? -19.194 5.580 0.604 1.00 45.47 85 CYS A O 1
ATOM 663 N N . ASP A 1 86 ? -20.940 4.607 1.623 1.00 46.03 86 ASP A N 1
ATOM 664 C CA . ASP A 1 86 ? -21.281 5.742 2.474 1.00 46.03 86 ASP A CA 1
ATOM 665 C C . ASP A 1 86 ? -20.310 5.712 3.665 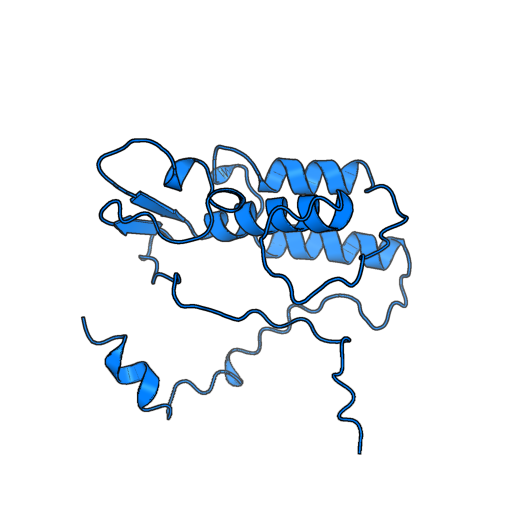1.00 46.03 86 ASP A C 1
ATOM 667 O O . ASP A 1 86 ? -20.680 5.410 4.799 1.00 46.03 86 ASP A O 1
ATOM 671 N N . PHE A 1 87 ? -19.019 5.957 3.397 1.00 52.47 87 PHE A N 1
ATOM 672 C CA . PHE A 1 87 ? -18.058 6.325 4.429 1.00 52.47 87 PHE A CA 1
ATOM 673 C C . PHE A 1 87 ? -18.495 7.701 4.944 1.00 52.47 87 PHE A C 1
ATOM 675 O O . PHE A 1 87 ? -17.950 8.739 4.592 1.00 52.47 87 PHE A O 1
ATOM 682 N N . GLN A 1 88 ? -19.523 7.716 5.795 1.00 47.44 88 GLN A N 1
ATOM 683 C CA . GLN A 1 88 ? -19.969 8.904 6.527 1.00 47.44 88 GLN A CA 1
ATOM 684 C C . GLN A 1 88 ? -18.927 9.368 7.558 1.00 47.44 88 GLN A C 1
ATOM 686 O O . GLN A 1 88 ? -19.164 10.315 8.308 1.00 47.44 88 GLN A O 1
ATOM 691 N N . THR A 1 89 ? -17.772 8.707 7.627 1.00 59.03 89 THR A N 1
ATOM 692 C CA . THR A 1 89 ? -16.692 9.039 8.540 1.00 59.03 89 THR A CA 1
ATOM 693 C C . THR A 1 89 ? -15.600 9.796 7.798 1.00 59.03 89 THR A C 1
ATOM 695 O O . THR A 1 89 ? -14.942 9.288 6.892 1.00 59.03 89 THR A O 1
ATOM 698 N N . VAL A 1 90 ? -15.396 11.045 8.214 1.00 65.56 90 VAL A N 1
ATOM 699 C CA . VAL A 1 90 ? -14.218 11.828 7.835 1.00 65.56 90 VAL A CA 1
ATOM 700 C C . VAL A 1 90 ? -12.976 11.042 8.281 1.00 65.56 90 VAL A C 1
ATOM 702 O O . VAL A 1 90 ? -12.952 10.573 9.427 1.00 65.56 90 VAL A O 1
ATOM 705 N N . PRO A 1 91 ? -11.948 10.869 7.427 1.00 72.25 91 PRO A N 1
ATOM 706 C CA . PRO A 1 91 ? -10.725 10.203 7.849 1.00 72.25 91 PRO A CA 1
ATOM 707 C C . PRO A 1 91 ? -10.113 10.954 9.028 1.00 72.25 91 PRO A C 1
ATOM 709 O O . PRO A 1 91 ? -10.092 12.183 9.055 1.00 72.25 91 PRO A O 1
ATOM 712 N N . THR A 1 92 ? -9.583 10.218 10.002 1.00 80.69 92 THR A N 1
ATOM 713 C CA . THR A 1 92 ? -8.798 10.844 11.075 1.00 80.69 92 THR A CA 1
ATOM 714 C C . THR A 1 92 ? -7.559 11.519 10.483 1.00 80.69 92 THR A C 1
ATOM 716 O O . THR A 1 92 ? -7.016 11.026 9.492 1.00 80.69 92 THR A O 1
ATOM 719 N N . ASP A 1 93 ? -7.057 12.590 11.107 1.00 84.00 93 ASP A N 1
ATOM 720 C CA . ASP A 1 93 ? -5.823 13.276 10.669 1.00 84.00 93 ASP A CA 1
ATOM 721 C C . ASP A 1 93 ? -4.679 12.288 10.452 1.00 84.00 93 ASP A C 1
ATOM 723 O O . ASP A 1 93 ? -3.964 12.314 9.456 1.00 84.00 93 ASP A O 1
ATOM 727 N N . ALA A 1 94 ? -4.573 11.316 11.348 1.00 83.44 94 ALA A N 1
ATOM 728 C CA . ALA A 1 94 ? -3.514 10.344 11.277 1.00 83.44 94 ALA A CA 1
ATOM 729 C C . ALA A 1 94 ? -3.739 9.313 10.134 1.00 83.44 94 ALA A C 1
ATOM 731 O O . ALA A 1 94 ? -2.774 8.704 9.679 1.00 83.44 94 ALA A O 1
ATOM 732 N N . MET A 1 95 ? -4.978 9.088 9.664 1.00 84.69 95 MET A N 1
ATOM 733 C CA . MET A 1 95 ? -5.253 8.300 8.446 1.00 84.69 95 MET A CA 1
ATOM 734 C C . MET A 1 95 ? -4.905 9.120 7.200 1.00 84.69 95 MET A C 1
ATOM 736 O O . MET A 1 95 ? -4.294 8.593 6.275 1.00 84.69 95 MET A O 1
ATOM 740 N N . PHE A 1 96 ? -5.210 10.422 7.204 1.00 87.19 96 PHE A N 1
ATOM 741 C CA . PHE A 1 96 ? -4.729 11.350 6.177 1.00 87.19 96 PHE A CA 1
ATOM 742 C C . PHE A 1 96 ? -3.203 11.360 6.079 1.00 87.19 96 PHE A C 1
ATOM 744 O O . PHE A 1 96 ? -2.664 11.276 4.975 1.00 87.19 96 PHE A O 1
ATOM 751 N N . ASP A 1 97 ? -2.502 11.388 7.211 1.00 90.50 97 ASP A N 1
ATOM 752 C CA . ASP A 1 97 ? -1.043 11.312 7.244 1.00 90.50 97 ASP A CA 1
ATOM 753 C C . ASP A 1 97 ? -0.527 9.990 6.670 1.00 90.50 97 ASP A C 1
ATOM 755 O O . ASP A 1 97 ? 0.438 9.991 5.903 1.00 90.50 97 ASP A O 1
ATOM 759 N N . LEU A 1 98 ? -1.185 8.866 6.980 1.00 90.56 98 LEU A N 1
ATOM 760 C CA . LEU A 1 98 ? -0.833 7.561 6.417 1.00 90.56 98 LEU A CA 1
ATOM 761 C C . LEU A 1 98 ? -1.027 7.532 4.894 1.00 90.56 98 LEU A C 1
ATOM 763 O O . LEU A 1 98 ? -0.118 7.101 4.180 1.00 90.56 98 LEU A O 1
ATOM 767 N N . MET A 1 99 ? -2.162 8.028 4.389 1.00 91.12 99 MET A N 1
ATOM 768 C CA . MET A 1 99 ? -2.436 8.140 2.948 1.00 91.12 99 MET A CA 1
ATOM 769 C C . MET A 1 99 ? -1.378 9.013 2.261 1.00 91.12 99 MET A C 1
ATOM 771 O O . MET A 1 99 ? -0.723 8.583 1.311 1.00 91.12 99 MET A O 1
ATOM 775 N N . LYS A 1 100 ? -1.109 10.199 2.815 1.00 92.56 100 LYS A N 1
ATOM 776 C CA . LYS A 1 100 ? -0.107 11.138 2.297 1.00 92.56 100 LYS A CA 1
ATOM 777 C C . LYS A 1 100 ? 1.306 10.553 2.301 1.00 92.56 100 LYS A C 1
ATOM 779 O O . LYS A 1 100 ? 2.050 10.735 1.337 1.00 92.56 100 LYS A O 1
ATOM 784 N N . LYS A 1 101 ? 1.692 9.845 3.366 1.00 94.94 101 LYS A N 1
ATOM 785 C CA . LYS A 1 101 ? 2.998 9.176 3.464 1.00 94.94 101 LYS A CA 1
ATOM 786 C C . LYS A 1 101 ? 3.119 8.056 2.427 1.00 94.94 101 LYS A C 1
ATOM 788 O O . LYS A 1 101 ? 4.167 7.924 1.797 1.00 94.94 101 LYS A O 1
ATOM 793 N N . SER A 1 102 ? 2.045 7.297 2.215 1.00 95.62 102 SER A N 1
ATOM 794 C CA . SER A 1 102 ? 1.967 6.227 1.208 1.00 95.62 102 SER A CA 1
ATOM 795 C C . SER A 1 102 ? 2.100 6.762 -0.216 1.00 95.62 102 SER A C 1
ATOM 797 O O . SER A 1 102 ? 2.793 6.163 -1.033 1.00 95.62 102 SER A O 1
ATOM 799 N N . MET A 1 103 ? 1.555 7.949 -0.484 1.00 95.00 103 MET A N 1
ATOM 800 C CA . MET A 1 103 ? 1.641 8.630 -1.779 1.00 95.00 103 MET A CA 1
ATOM 801 C C . MET A 1 103 ? 2.888 9.525 -1.936 1.00 95.00 103 MET A C 1
ATOM 803 O O . MET A 1 103 ? 2.919 10.427 -2.773 1.00 95.00 103 MET A O 1
ATOM 807 N N . SER A 1 104 ? 3.948 9.313 -1.143 1.00 95.38 104 SER A N 1
ATOM 808 C CA . SER A 1 104 ? 5.177 10.106 -1.274 1.00 95.38 104 SER A CA 1
ATOM 809 C C . SER A 1 104 ? 5.819 9.933 -2.656 1.00 95.38 104 SER A C 1
ATOM 811 O O . SER A 1 104 ? 5.967 8.813 -3.152 1.00 95.38 104 SER A O 1
ATOM 813 N N . GLY A 1 105 ? 6.284 11.034 -3.255 1.00 90.25 105 GLY A N 1
ATOM 814 C CA . GLY A 1 105 ? 6.975 10.996 -4.547 1.00 90.25 105 GLY A CA 1
ATOM 815 C C . GLY A 1 105 ? 8.344 10.310 -4.520 1.00 90.25 105 GLY A C 1
ATOM 816 O O . GLY A 1 105 ? 8.890 9.982 -5.567 1.00 90.25 105 GLY A O 1
ATOM 817 N N . VAL A 1 106 ? 8.887 10.051 -3.328 1.00 90.06 106 VAL A N 1
ATOM 818 C CA . VAL A 1 106 ? 10.110 9.270 -3.139 1.00 90.06 106 VAL A CA 1
ATOM 819 C C . VAL A 1 106 ? 9.733 7.956 -2.462 1.00 90.06 106 VAL A C 1
ATOM 821 O O . VAL A 1 106 ? 9.300 7.951 -1.310 1.00 90.06 106 VAL A O 1
ATOM 824 N N . HIS A 1 107 ? 9.913 6.834 -3.162 1.00 91.00 107 HIS A N 1
ATOM 825 C CA . HIS A 1 107 ? 9.479 5.517 -2.683 1.00 91.00 107 HIS A CA 1
ATOM 826 C C . HIS A 1 107 ? 10.080 5.130 -1.319 1.00 91.00 107 HIS A C 1
ATOM 828 O O . HIS A 1 107 ? 9.414 4.461 -0.534 1.00 91.00 107 HIS A O 1
ATOM 834 N N . SER A 1 108 ? 11.294 5.580 -0.979 1.00 91.50 108 SER A N 1
ATOM 835 C CA . SER A 1 108 ? 11.919 5.305 0.326 1.00 91.50 108 SER A CA 1
ATOM 836 C C . SER A 1 108 ? 11.152 5.899 1.513 1.00 91.50 108 SER A C 1
ATOM 838 O O . SER A 1 108 ? 11.194 5.319 2.595 1.00 91.50 108 SER A O 1
ATOM 840 N N . ASN A 1 109 ? 10.418 6.997 1.307 1.00 95.06 109 ASN A N 1
ATOM 841 C CA . ASN A 1 109 ? 9.632 7.669 2.345 1.00 95.06 109 ASN A CA 1
ATOM 842 C C . ASN A 1 109 ? 8.267 7.011 2.590 1.00 95.06 109 ASN A C 1
ATOM 844 O O . ASN A 1 109 ? 7.638 7.266 3.621 1.00 95.06 109 ASN A O 1
ATOM 848 N N . ARG A 1 110 ? 7.800 6.183 1.647 1.00 96.38 110 ARG A N 1
ATOM 849 C CA . ARG A 1 110 ? 6.555 5.423 1.798 1.00 96.38 110 ARG A CA 1
ATOM 850 C C . ARG A 1 110 ? 6.742 4.352 2.880 1.00 96.38 110 ARG A C 1
ATOM 852 O O . ARG A 1 110 ? 7.851 3.823 2.995 1.00 96.38 110 ARG A O 1
ATOM 859 N N . PRO A 1 111 ? 5.713 4.013 3.669 1.00 95.19 111 PRO A N 1
ATOM 860 C CA . PRO A 1 111 ? 5.793 2.904 4.613 1.00 95.19 111 PRO A CA 1
ATOM 861 C C . PRO A 1 111 ? 5.978 1.555 3.891 1.00 95.19 111 PRO A C 1
ATOM 863 O O . PRO A 1 111 ? 5.809 1.459 2.673 1.00 95.19 111 PRO A O 1
ATOM 866 N N . THR A 1 112 ? 6.356 0.507 4.619 1.00 93.06 112 THR A N 1
ATOM 867 C CA . THR A 1 112 ? 6.198 -0.878 4.141 1.00 93.06 112 THR A CA 1
ATOM 868 C C . THR A 1 112 ? 4.764 -1.365 4.358 1.00 93.06 112 THR A C 1
ATOM 870 O O . THR A 1 112 ? 3.980 -0.727 5.066 1.00 93.06 112 THR A O 1
ATOM 873 N N . ILE A 1 113 ? 4.408 -2.508 3.766 1.00 89.62 113 ILE A N 1
ATOM 874 C CA . ILE A 1 113 ? 3.078 -3.090 3.971 1.00 89.62 113 ILE A CA 1
ATOM 875 C C . ILE A 1 113 ? 2.871 -3.509 5.431 1.00 89.62 113 ILE A C 1
ATOM 877 O O . ILE A 1 113 ? 1.781 -3.342 5.965 1.00 89.62 113 ILE A O 1
ATOM 881 N N . GLU A 1 114 ? 3.920 -3.972 6.111 1.00 89.75 114 GLU A N 1
ATOM 882 C CA . GLU A 1 114 ? 3.889 -4.330 7.530 1.00 89.75 114 GLU A CA 1
ATOM 883 C C . GLU A 1 114 ? 3.670 -3.099 8.413 1.00 89.75 114 GLU A C 1
ATOM 885 O O . GLU A 1 114 ? 2.881 -3.150 9.356 1.00 89.75 114 GLU A O 1
ATOM 890 N N . GLU A 1 115 ? 4.332 -1.981 8.094 1.00 90.81 115 GLU A N 1
ATOM 891 C CA . GLU A 1 115 ? 4.136 -0.708 8.794 1.00 90.81 115 GLU A CA 1
ATOM 892 C C . GLU A 1 115 ? 2.705 -0.191 8.604 1.00 90.81 115 GLU A C 1
ATOM 894 O O . GLU A 1 115 ? 2.053 0.168 9.585 1.00 90.81 115 GLU A O 1
ATOM 899 N N . MET A 1 116 ? 2.184 -0.209 7.369 1.00 89.44 116 MET A N 1
ATOM 900 C CA . MET A 1 116 ? 0.790 0.165 7.096 1.00 89.44 116 MET A CA 1
ATOM 901 C C . MET A 1 116 ? -0.193 -0.743 7.827 1.00 89.44 116 MET A C 1
ATOM 903 O O . MET A 1 116 ? -1.140 -0.264 8.446 1.00 89.44 116 MET A O 1
ATOM 907 N N . PHE A 1 117 ? 0.037 -2.052 7.774 1.00 87.81 117 PHE A N 1
ATOM 908 C CA . PHE A 1 117 ? -0.812 -3.036 8.423 1.00 87.81 117 PHE A CA 1
ATOM 909 C C . PHE A 1 117 ? -0.852 -2.822 9.938 1.00 87.81 117 PHE A C 1
ATOM 911 O O . PHE A 1 117 ? -1.931 -2.819 10.529 1.00 87.81 117 PHE A O 1
ATOM 918 N N . CYS A 1 118 ? 0.308 -2.609 10.567 1.00 86.31 118 CYS A N 1
ATOM 919 C CA . CYS A 1 118 ? 0.407 -2.326 11.996 1.00 86.31 118 CYS A CA 1
ATOM 920 C C . CYS A 1 118 ? -0.374 -1.057 12.362 1.00 86.31 118 CYS A C 1
ATOM 922 O O . CYS A 1 118 ? -1.162 -1.066 13.308 1.00 86.31 118 CYS A O 1
ATOM 924 N N . GLU A 1 119 ? -0.216 0.005 11.572 1.00 86.31 119 GLU A N 1
ATOM 925 C CA . GLU A 1 119 ? -0.890 1.282 11.791 1.00 86.31 119 GLU A CA 1
ATOM 926 C C . GLU A 1 119 ? -2.419 1.151 11.704 1.00 86.31 119 GLU A C 1
ATOM 928 O O . GLU A 1 119 ? -3.137 1.570 12.613 1.00 86.31 119 GLU A O 1
ATOM 933 N N . VAL A 1 120 ? -2.926 0.510 10.647 1.00 83.62 120 VAL A N 1
ATOM 934 C CA . VAL A 1 120 ? -4.366 0.274 10.452 1.00 83.62 120 VAL A CA 1
ATOM 935 C C . VAL A 1 120 ? -4.923 -0.621 11.559 1.00 83.62 120 VAL A C 1
ATOM 937 O O . VAL A 1 120 ? -5.948 -0.296 12.160 1.00 83.62 120 VAL A O 1
ATOM 940 N N . LYS A 1 121 ? -4.227 -1.714 11.884 1.00 84.75 121 LYS A N 1
ATOM 941 C CA . LYS A 1 121 ? -4.627 -2.644 12.943 1.00 84.75 121 LYS A CA 1
ATOM 942 C C . LYS A 1 121 ? -4.738 -1.952 14.300 1.00 84.75 121 LYS A C 1
ATOM 944 O O . LYS A 1 121 ? -5.742 -2.124 14.986 1.00 84.75 121 LYS A O 1
ATOM 949 N N . ASN A 1 122 ? -3.730 -1.169 14.685 1.00 85.38 122 ASN A N 1
ATOM 950 C CA . ASN A 1 122 ? -3.723 -0.469 15.970 1.00 85.38 122 ASN A CA 1
ATOM 951 C C . ASN A 1 122 ? -4.894 0.513 16.089 1.00 85.38 122 ASN A C 1
ATOM 953 O O . ASN A 1 122 ? -5.438 0.686 17.174 1.00 85.38 122 ASN A O 1
ATOM 957 N N . ARG A 1 123 ? -5.320 1.117 14.977 1.00 80.81 123 ARG A N 1
ATOM 958 C CA . ARG A 1 123 ? -6.462 2.042 14.949 1.00 80.81 123 ARG A CA 1
ATOM 959 C C . ARG A 1 123 ? -7.799 1.337 15.067 1.00 80.81 123 ARG A C 1
ATOM 961 O O . ARG A 1 123 ? -8.643 1.810 15.816 1.00 80.81 123 ARG A O 1
ATOM 968 N N . ILE A 1 124 ? -7.975 0.213 14.375 1.00 79.31 124 ILE A N 1
ATOM 969 C CA . ILE A 1 124 ? -9.177 -0.620 14.518 1.00 79.31 124 ILE A CA 1
ATOM 970 C C . ILE A 1 124 ? -9.315 -1.060 15.978 1.00 79.31 124 ILE A C 1
ATOM 972 O O . ILE A 1 124 ? -10.347 -0.825 16.595 1.00 79.31 124 ILE A O 1
ATOM 976 N N . LEU A 1 125 ? -8.229 -1.565 16.570 1.00 80.88 125 LEU A N 1
ATOM 977 C CA . LEU A 1 125 ? -8.201 -1.973 17.977 1.00 80.88 125 LEU A CA 1
ATOM 978 C C . LEU A 1 125 ? -8.406 -0.813 18.963 1.00 80.88 125 LEU A C 1
ATOM 980 O O . LEU A 1 125 ? -8.880 -1.039 20.072 1.00 80.88 125 LEU A O 1
ATOM 984 N N . ALA A 1 126 ? -8.041 0.417 18.595 1.00 82.12 126 ALA A N 1
ATOM 985 C CA . ALA A 1 126 ? -8.310 1.597 19.415 1.00 82.12 126 ALA A CA 1
ATOM 986 C C . ALA A 1 126 ? -9.792 2.013 19.386 1.00 82.12 126 ALA A C 1
ATOM 988 O O . ALA A 1 126 ? -10.261 2.626 20.343 1.00 82.12 126 ALA A O 1
ATOM 989 N N . ILE A 1 127 ? -10.514 1.694 18.305 1.00 80.69 127 ILE A N 1
ATOM 990 C CA . ILE A 1 127 ? -11.958 1.934 18.171 1.00 80.69 127 ILE A CA 1
ATOM 991 C C . ILE A 1 127 ? -12.739 0.835 18.896 1.00 80.69 127 ILE A C 1
ATOM 993 O O . ILE A 1 127 ? -13.591 1.138 19.729 1.00 80.69 127 ILE A O 1
ATOM 997 N N . ASP A 1 128 ? -12.425 -0.425 18.600 1.00 79.06 128 ASP A N 1
ATOM 998 C CA . ASP A 1 128 ? -13.016 -1.595 19.241 1.00 79.06 128 ASP A CA 1
ATOM 999 C C . ASP A 1 128 ? -11.935 -2.664 19.494 1.00 79.06 128 ASP A C 1
ATOM 1001 O O . ASP A 1 128 ? -11.541 -3.405 18.587 1.00 79.06 128 ASP A O 1
ATOM 1005 N N . PRO A 1 129 ? -11.445 -2.782 20.743 1.00 83.38 129 PRO A N 1
ATOM 1006 C CA . PRO A 1 129 ? -10.461 -3.795 21.113 1.00 83.38 129 PRO A CA 1
ATOM 1007 C C . PRO A 1 129 ? -10.946 -5.240 20.923 1.00 83.38 129 PRO A C 1
ATOM 1009 O O . PRO A 1 129 ? -10.121 -6.155 20.916 1.00 83.38 129 PRO A O 1
ATOM 1012 N N . ALA A 1 130 ? -12.262 -5.457 20.827 1.00 81.44 130 ALA A N 1
ATOM 1013 C CA . ALA A 1 130 ? -12.889 -6.764 20.672 1.00 81.44 130 ALA A CA 1
ATOM 1014 C C . ALA A 1 130 ? -13.339 -7.051 19.229 1.00 81.44 130 ALA A C 1
ATOM 1016 O O . ALA A 1 130 ? -13.993 -8.074 19.008 1.00 81.44 130 ALA A O 1
ATOM 1017 N N . ASP A 1 131 ? -12.980 -6.197 18.263 1.00 75.38 131 ASP A N 1
ATOM 1018 C CA . ASP A 1 131 ? -13.410 -6.338 16.875 1.00 75.38 131 ASP A CA 1
ATOM 1019 C C . ASP A 1 131 ? -12.991 -7.721 16.310 1.00 75.38 131 ASP A C 1
ATOM 1021 O O . ASP A 1 131 ? -11.799 -8.056 16.241 1.00 75.38 131 ASP A O 1
ATOM 1025 N N . PRO A 1 132 ? -13.953 -8.577 15.912 1.00 71.12 132 PRO A N 1
ATOM 1026 C CA . PRO A 1 132 ? -13.655 -9.907 15.387 1.00 71.12 132 PRO A CA 1
ATOM 1027 C C . PRO A 1 132 ? -13.049 -9.874 13.972 1.00 71.12 132 PRO A C 1
ATOM 1029 O O . PRO A 1 132 ? -12.493 -10.884 13.529 1.00 71.12 132 PRO A O 1
ATOM 1032 N N . HIS A 1 133 ? -13.127 -8.732 13.284 1.00 70.50 133 HIS A N 1
ATOM 1033 C CA . HIS A 1 133 ? -12.644 -8.470 11.928 1.00 70.50 133 HIS A CA 1
ATOM 1034 C C . HIS A 1 133 ? -11.305 -7.723 11.890 1.00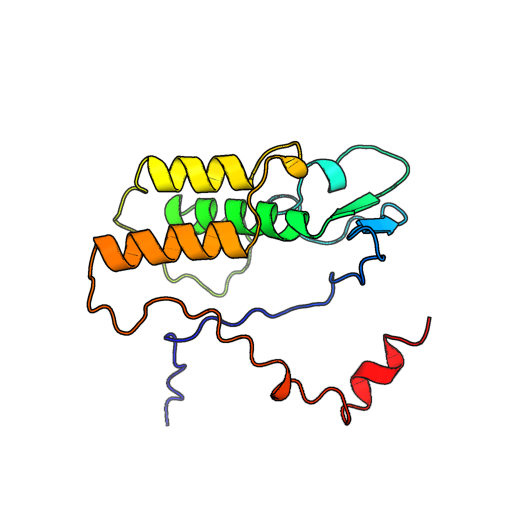 70.50 133 HIS A C 1
ATOM 1036 O O . HIS A 1 133 ? -10.887 -7.262 10.826 1.00 70.50 133 HIS A O 1
ATOM 1042 N N . VAL A 1 134 ? -10.589 -7.641 13.019 1.00 69.00 134 VAL A N 1
ATOM 1043 C CA . VAL A 1 134 ? -9.225 -7.095 13.060 1.00 69.00 134 VAL A CA 1
ATOM 1044 C C . VAL A 1 134 ? -8.371 -7.769 11.981 1.00 69.00 134 VAL A C 1
ATOM 1046 O O . VAL A 1 134 ? -8.258 -9.004 11.988 1.00 69.00 134 VAL A O 1
ATOM 1049 N N . PRO A 1 135 ? -7.736 -6.988 11.083 1.00 68.81 135 PRO A N 1
ATOM 1050 C CA . PRO A 1 135 ? -6.907 -7.529 10.024 1.00 68.81 135 PRO A CA 1
ATOM 1051 C C . PRO A 1 135 ? -5.868 -8.496 10.585 1.00 68.81 135 PRO A C 1
ATOM 1053 O O . PRO A 1 135 ? -5.226 -8.237 11.613 1.00 68.81 135 PRO A O 1
ATOM 1056 N N . ARG A 1 136 ? -5.696 -9.623 9.897 1.00 69.00 136 ARG A N 1
ATOM 1057 C CA . ARG A 1 136 ? -4.684 -10.633 10.207 1.00 69.00 136 ARG A CA 1
ATOM 1058 C C . ARG A 1 136 ? -3.682 -10.672 9.066 1.00 69.00 136 ARG A C 1
ATOM 1060 O O . ARG A 1 136 ? -4.057 -10.639 7.902 1.00 69.00 136 ARG A O 1
ATOM 1067 N N . LEU A 1 137 ? -2.402 -10.711 9.422 1.00 60.97 137 LEU A N 1
ATOM 1068 C CA . LEU A 1 137 ? -1.320 -10.971 8.482 1.00 60.97 137 LEU A CA 1
ATOM 1069 C C . LEU A 1 137 ? -1.033 -12.478 8.519 1.00 60.97 137 LEU A C 1
ATOM 1071 O O . LEU A 1 137 ? 0.075 -12.906 8.820 1.00 60.97 137 LEU A O 1
ATOM 1075 N N . ASP A 1 138 ? -2.058 -13.310 8.336 1.00 60.97 138 A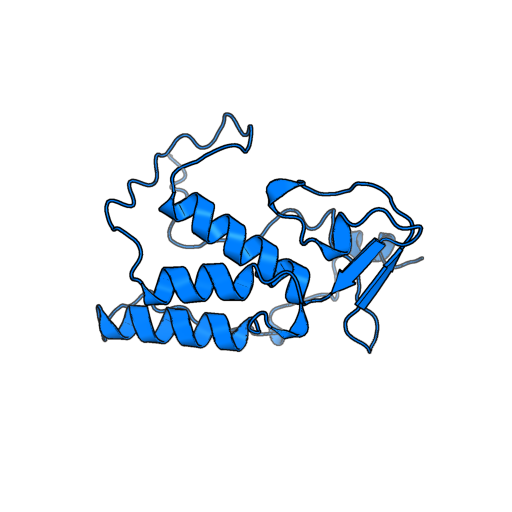SP A N 1
ATOM 1076 C CA . ASP A 1 138 ? -1.913 -14.762 8.264 1.00 60.97 138 ASP A CA 1
ATOM 1077 C C . ASP A 1 138 ? -1.542 -15.174 6.837 1.00 60.97 138 ASP A C 1
ATOM 1079 O O . ASP A 1 138 ? -2.266 -15.880 6.138 1.00 60.97 138 ASP A O 1
ATOM 1083 N N . TYR A 1 139 ? -0.366 -14.723 6.398 1.00 49.91 139 TYR A N 1
ATOM 1084 C CA . TYR A 1 139 ? 0.224 -15.168 5.143 1.00 49.91 139 TYR A CA 1
ATOM 1085 C C . TYR A 1 139 ? 0.819 -16.570 5.333 1.00 49.91 139 TYR A C 1
ATOM 1087 O O . TYR A 1 139 ? 2.015 -16.749 5.563 1.00 49.91 139 TYR A O 1
ATOM 1095 N N . ASP A 1 140 ? -0.036 -17.591 5.295 1.00 49.50 140 ASP A N 1
ATOM 1096 C CA . ASP A 1 140 ? 0.407 -18.981 5.332 1.00 49.50 140 ASP A CA 1
ATOM 1097 C C . ASP A 1 140 ? 0.920 -19.409 3.949 1.00 49.50 140 ASP A C 1
ATOM 1099 O O . ASP A 1 140 ? 0.185 -19.947 3.117 1.00 49.50 140 ASP A O 1
ATOM 1103 N N . VAL A 1 141 ? 2.213 -19.178 3.710 1.00 48.25 141 VAL A N 1
ATOM 1104 C CA . VAL A 1 141 ? 2.933 -19.626 2.503 1.00 48.25 141 VAL A CA 1
ATOM 1105 C C . VAL A 1 141 ? 2.777 -21.127 2.234 1.00 48.25 141 VAL A C 1
ATOM 1107 O O . VAL A 1 141 ? 2.866 -21.537 1.079 1.00 48.25 141 VAL A O 1
ATOM 1110 N N . SER A 1 142 ? 2.496 -21.953 3.251 1.00 47.34 142 SER A N 1
ATOM 1111 C CA . SER A 1 142 ? 2.293 -23.396 3.065 1.00 47.34 142 SER A CA 1
ATOM 1112 C C . SER A 1 142 ? 0.974 -23.742 2.360 1.00 47.34 142 SER A C 1
ATOM 1114 O O . SER A 1 142 ? 0.842 -24.831 1.802 1.00 47.34 142 SER A O 1
ATOM 1116 N N . LYS A 1 143 ? 0.017 -22.803 2.313 1.00 49.00 143 LYS A N 1
ATOM 1117 C CA . LYS A 1 143 ? -1.242 -22.940 1.562 1.00 49.00 143 LYS A CA 1
ATOM 1118 C C . LYS A 1 143 ? -1.111 -22.558 0.089 1.00 49.00 143 LYS A C 1
ATOM 1120 O O . LYS A 1 143 ? -2.016 -22.849 -0.694 1.00 49.00 143 LYS A O 1
ATOM 1125 N N . ILE A 1 144 ? 0.001 -21.939 -0.314 1.00 48.91 144 ILE A N 1
ATOM 1126 C CA . ILE A 1 144 ? 0.257 -21.602 -1.715 1.00 48.91 144 ILE A CA 1
ATOM 1127 C C . ILE A 1 144 ? 0.794 -22.854 -2.417 1.00 48.91 144 ILE A C 1
ATOM 1129 O O . ILE A 1 144 ? 1.997 -23.093 -2.506 1.00 48.91 144 ILE A O 1
ATOM 1133 N N . ASN A 1 145 ? -0.113 -23.691 -2.922 1.00 44.06 145 ASN A N 1
ATOM 1134 C CA . ASN A 1 145 ? 0.259 -24.872 -3.693 1.00 44.06 145 ASN A CA 1
ATOM 1135 C C . ASN A 1 145 ? 0.608 -24.487 -5.142 1.00 44.06 145 ASN A C 1
ATOM 1137 O O . ASN A 1 145 ? -0.198 -24.642 -6.055 1.00 44.06 145 ASN A O 1
ATOM 1141 N N . ILE A 1 146 ? 1.830 -23.995 -5.361 1.00 52.91 146 ILE A N 1
ATOM 1142 C CA . ILE A 1 146 ? 2.346 -23.628 -6.698 1.00 52.91 146 ILE A CA 1
ATOM 1143 C C . ILE A 1 146 ? 2.622 -24.883 -7.562 1.00 52.91 146 ILE A C 1
ATOM 1145 O O . ILE A 1 146 ? 2.944 -24.788 -8.743 1.00 52.91 146 ILE A O 1
ATOM 1149 N N . SER A 1 147 ? 2.507 -26.096 -7.008 1.00 49.94 147 SER A N 1
ATOM 1150 C CA . SER A 1 147 ? 3.116 -27.276 -7.631 1.00 49.94 147 SER A CA 1
ATOM 1151 C C . SER A 1 147 ? 2.358 -27.898 -8.814 1.00 49.94 147 SER A C 1
ATOM 1153 O O . SER A 1 147 ? 2.994 -28.631 -9.569 1.00 49.94 147 SER A O 1
ATOM 1155 N N . ASN A 1 148 ? 1.073 -27.596 -9.056 1.00 46.41 148 ASN A N 1
ATOM 1156 C CA . ASN A 1 148 ? 0.276 -28.374 -10.028 1.00 46.41 148 ASN A CA 1
ATOM 1157 C C . ASN A 1 148 ? -0.555 -27.594 -11.060 1.00 46.41 148 ASN A C 1
ATOM 1159 O O . ASN A 1 148 ? -1.226 -28.233 -11.871 1.00 46.41 148 ASN A O 1
ATOM 1163 N N . ASP A 1 149 ? -0.498 -26.261 -11.114 1.00 47.34 149 ASP A N 1
ATOM 1164 C CA . ASP A 1 149 ? -1.214 -25.534 -12.171 1.00 47.34 149 ASP A CA 1
ATOM 1165 C C . ASP A 1 149 ? -0.352 -25.405 -13.439 1.00 47.34 149 ASP A C 1
ATOM 1167 O O . ASP A 1 149 ? 0.577 -24.596 -13.531 1.00 47.34 149 ASP A O 1
ATOM 1171 N N . ALA A 1 150 ? -0.653 -26.239 -14.437 1.00 51.03 150 ALA A N 1
ATOM 1172 C CA . ALA A 1 150 ? 0.012 -26.241 -15.740 1.00 51.03 150 ALA A CA 1
ATOM 1173 C C . ALA A 1 150 ? -0.115 -24.898 -16.490 1.00 51.03 150 ALA A C 1
ATOM 1175 O O . ALA A 1 150 ? 0.684 -24.628 -17.391 1.00 51.03 150 ALA A O 1
ATOM 1176 N N . SER A 1 151 ? -1.066 -24.041 -16.105 1.00 48.94 151 SER A N 1
ATOM 1177 C CA . SER A 1 151 ? -1.309 -22.733 -16.721 1.00 48.94 151 SER A CA 1
ATOM 1178 C C . SER A 1 151 ? -0.226 -21.711 -16.358 1.00 48.94 151 SER A C 1
ATOM 1180 O O . SER A 1 151 ? 0.132 -20.882 -17.190 1.00 48.94 151 SER A O 1
ATOM 1182 N N . LEU A 1 152 ? 0.378 -21.817 -15.165 1.00 45.97 152 LEU A N 1
ATOM 1183 C CA . LEU A 1 152 ? 1.437 -20.906 -14.699 1.00 45.97 152 LEU A CA 1
ATOM 1184 C C . LEU A 1 152 ? 2.821 -21.222 -15.290 1.00 45.97 152 LEU A C 1
ATOM 1186 O O . LEU A 1 152 ? 3.697 -20.357 -15.319 1.00 45.97 152 LEU A O 1
ATOM 1190 N N . ARG A 1 153 ? 3.029 -22.437 -15.820 1.00 43.59 153 ARG A N 1
ATOM 1191 C CA . ARG A 1 153 ? 4.311 -22.828 -16.437 1.00 43.59 153 ARG A CA 1
ATOM 1192 C C . ARG A 1 153 ? 4.594 -22.113 -17.760 1.00 43.59 153 ARG A C 1
ATOM 1194 O O . ARG A 1 153 ? 5.759 -22.002 -18.120 1.00 43.59 153 ARG A O 1
ATOM 1201 N N . ARG A 1 154 ? 3.572 -21.622 -18.475 1.00 42.25 154 ARG A N 1
ATOM 1202 C CA . ARG A 1 154 ? 3.771 -20.882 -19.738 1.00 42.25 154 ARG A CA 1
ATOM 1203 C C . ARG A 1 154 ? 4.193 -19.430 -19.538 1.00 42.25 154 ARG A C 1
ATOM 1205 O O . ARG A 1 154 ? 4.825 -18.879 -20.428 1.00 42.25 154 ARG A O 1
ATOM 1212 N N . THR A 1 155 ? 3.876 -18.826 -18.397 1.00 43.97 155 THR A N 1
ATOM 1213 C CA . THR A 1 155 ? 4.158 -17.401 -18.152 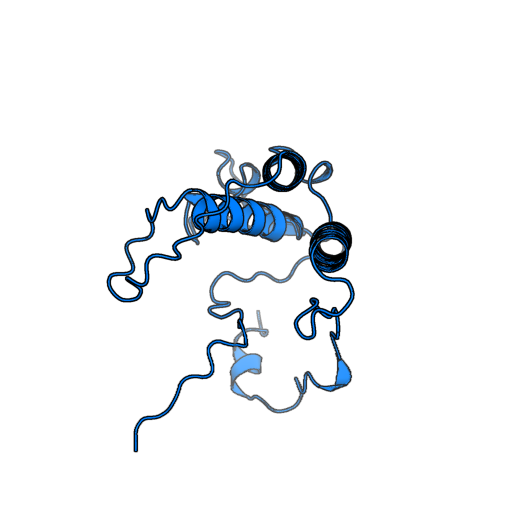1.00 43.97 155 THR A CA 1
ATOM 1214 C C . THR A 1 155 ? 5.548 -17.168 -17.547 1.00 43.97 155 THR A C 1
ATOM 1216 O O . THR A 1 155 ? 6.053 -16.055 -17.588 1.00 43.97 155 THR A O 1
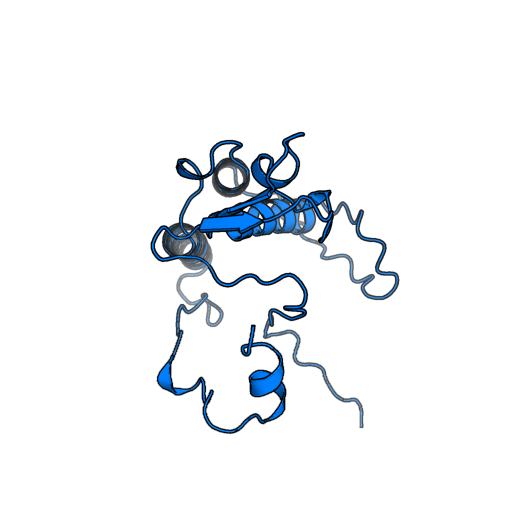ATOM 1219 N N . LEU A 1 156 ? 6.202 -18.210 -17.015 1.00 38.91 156 LEU A N 1
ATOM 1220 C CA . LEU A 1 156 ? 7.520 -18.118 -16.363 1.00 38.91 156 LEU A CA 1
ATOM 1221 C C . LEU A 1 156 ? 8.677 -18.702 -17.196 1.00 38.91 156 LEU A C 1
ATOM 1223 O O . LEU A 1 156 ? 9.787 -18.844 -16.686 1.00 38.91 156 LEU A O 1
ATOM 1227 N N . SER A 1 157 ? 8.432 -19.037 -18.465 1.00 36.50 157 SER A N 1
ATOM 1228 C CA . SER A 1 157 ? 9.463 -19.451 -19.424 1.00 36.50 157 SER A CA 1
ATOM 1229 C C . SER A 1 157 ? 9.784 -18.342 -20.430 1.00 36.50 157 SER A C 1
ATOM 1231 O O . SER A 1 157 ? 9.574 -18.545 -21.624 1.00 36.50 157 SER A O 1
ATOM 1233 N N . LEU A 1 158 ? 10.268 -17.192 -19.953 1.00 37.19 158 LEU A N 1
ATOM 1234 C CA . LEU A 1 158 ? 11.095 -16.239 -20.706 1.00 37.19 158 LEU A CA 1
ATOM 1235 C C . LEU A 1 158 ? 12.089 -15.578 -19.742 1.00 37.19 158 LEU A C 1
ATOM 1237 O O . LEU A 1 158 ? 11.649 -15.132 -18.657 1.00 37.19 158 LEU A O 1
#

Sequence (158 aa):
MVYGVDYSTIKIIDFGECRRLDPHQTFVGSPIPTGTDEYAPPEQIRDGPLYIIHFKSDIFALGSILVDIYGGNHQSSCEGAKEKCDFQTVPTDAMFDLMKKSMSGVHSNRPTIEEMFCEVKNRILAIDPADPHVPRLDYDVSKINISNDASLRRTLSL

InterPro domains:
  IPR000719 Protein kinase domain [PF00069] (9-116)
  IPR000719 Protein kinase domain [PS50011] (1-125)
  IPR011009 Protein kinase-like domain superfamily [SSF56112] (7-132)

Radius of gyration: 18.17 Å; chains: 1; bounding box: 48×42×43 Å